Protein AF-A0A661I0R7-F1 (afdb_monomer_lite)

Foldseek 3Di:
DDPVLVVLLVVLVVLLVVLVVVLVVLVVVLVVDDPPDPLNVLSVVLNVLSVVVSVLSVVSNCCSPPPVCPVCCVVSVVVCVVSVVVSVVSVVVSVVVVVVVVVD

Secondary structure (DSSP, 8-state):
--HHHHHHHHHHHHHHHHHHHHHHHHHHHHHTSPTT-HHHHHHHHHHHHHHHHHHHHHHHHHIIIII--HHHHHHHHHHHHHHHHHHHHHHHHHHHHHHHHH--

Sequence (104 aa):
MDAISILTIVFCVVGIIAFMFSIYSIIKIRNMFPQGAKIKNYWNIALYLVALFTLGYVVAIIGVSVIKLQLMKEIMTPIVYLFGSLFVLLIVRLSYQTYKMVLK

Structure (mmCIF, N/CA/C/O backbone):
data_AF-A0A661I0R7-F1
#
_entry.id   AF-A0A661I0R7-F1
#
loop_
_atom_site.group_PDB
_atom_site.id
_atom_site.type_symbol
_atom_site.label_atom_id
_atom_site.label_alt_id
_atom_site.label_comp_id
_atom_site.label_asym_id
_atom_site.label_entity_id
_atom_site.label_seq_id
_atom_site.pdbx_PDB_ins_code
_atom_site.Cartn_x
_atom_site.Cartn_y
_atom_site.Cartn_z
_atom_site.occupancy
_atom_site.B_iso_or_equiv
_atom_site.auth_seq_id
_atom_site.auth_comp_id
_atom_site.auth_asym_id
_atom_site.auth_atom_id
_atom_site.pdbx_PDB_model_num
ATOM 1 N N . MET A 1 1 ? 10.999 4.103 -26.942 1.00 68.88 1 MET A N 1
ATOM 2 C CA . MET A 1 1 ? 10.467 3.129 -25.965 1.00 68.88 1 MET A CA 1
ATOM 3 C C . MET A 1 1 ? 9.439 2.270 -26.666 1.00 68.88 1 MET A C 1
ATOM 5 O O . MET A 1 1 ? 8.700 2.791 -27.490 1.00 68.88 1 MET A O 1
ATOM 9 N N . ASP A 1 2 ? 9.424 0.980 -26.377 1.00 84.75 2 ASP A N 1
ATOM 10 C CA . ASP A 1 2 ? 8.412 0.030 -26.836 1.00 84.75 2 ASP A CA 1
ATOM 11 C C . ASP A 1 2 ? 7.057 0.277 -26.143 1.00 84.75 2 ASP A C 1
ATOM 13 O O . ASP A 1 2 ? 6.998 0.819 -25.036 1.00 84.75 2 ASP A O 1
ATOM 17 N N . ALA A 1 3 ? 5.960 -0.116 -26.799 1.00 86.75 3 ALA A N 1
ATOM 18 C CA . ALA A 1 3 ? 4.597 0.111 -26.305 1.00 86.75 3 ALA A CA 1
ATOM 19 C C . ALA A 1 3 ? 4.364 -0.488 -24.904 1.00 86.75 3 ALA A C 1
ATOM 21 O O . ALA A 1 3 ? 3.655 0.096 -24.086 1.00 86.75 3 ALA A O 1
ATOM 22 N N . ILE A 1 4 ? 5.017 -1.615 -24.604 1.00 85.00 4 ILE A N 1
ATOM 23 C CA . ILE A 1 4 ? 4.935 -2.298 -23.307 1.00 85.00 4 ILE A CA 1
ATOM 24 C C . ILE A 1 4 ? 5.563 -1.440 -22.200 1.00 85.00 4 ILE A C 1
ATOM 26 O O . ILE A 1 4 ? 4.980 -1.303 -21.122 1.00 85.00 4 ILE A O 1
ATOM 30 N N . SER A 1 5 ? 6.712 -0.812 -22.458 1.00 83.38 5 SER A N 1
ATOM 31 C CA . SER A 1 5 ? 7.356 0.099 -21.504 1.00 83.38 5 SER A CA 1
ATOM 32 C C . SER A 1 5 ? 6.509 1.342 -21.219 1.00 83.38 5 SER A C 1
ATOM 34 O O . SER A 1 5 ? 6.370 1.731 -20.061 1.00 83.38 5 SER A O 1
ATOM 36 N N . ILE A 1 6 ? 5.889 1.939 -22.246 1.00 87.88 6 ILE A N 1
ATOM 37 C CA . ILE A 1 6 ? 4.989 3.096 -22.071 1.00 87.88 6 ILE A CA 1
ATOM 38 C C . ILE A 1 6 ? 3.788 2.703 -21.206 1.00 87.88 6 ILE A C 1
ATOM 40 O O . ILE A 1 6 ? 3.489 3.372 -20.217 1.00 87.88 6 ILE A O 1
ATOM 44 N N . LEU A 1 7 ? 3.141 1.583 -21.536 1.00 88.44 7 LEU A N 1
ATOM 45 C CA . LEU A 1 7 ? 2.002 1.064 -20.785 1.00 88.44 7 LEU A CA 1
ATOM 46 C C . LEU A 1 7 ? 2.367 0.766 -19.321 1.00 88.44 7 LEU A C 1
ATOM 48 O O . LEU A 1 7 ? 1.606 1.089 -18.411 1.00 88.44 7 LEU A O 1
ATOM 52 N N . THR A 1 8 ? 3.558 0.209 -19.088 1.00 86.44 8 THR A N 1
ATOM 53 C CA . THR A 1 8 ? 4.073 -0.066 -17.739 1.00 86.44 8 THR A CA 1
ATOM 54 C C . THR A 1 8 ? 4.198 1.219 -16.926 1.00 86.44 8 THR A C 1
ATOM 56 O O . THR A 1 8 ? 3.732 1.263 -15.789 1.00 86.44 8 THR A O 1
ATOM 59 N N . ILE A 1 9 ? 4.773 2.281 -17.499 1.00 88.62 9 ILE A N 1
ATOM 60 C CA . ILE A 1 9 ? 4.912 3.568 -16.805 1.00 88.62 9 ILE A CA 1
ATOM 61 C C . ILE A 1 9 ? 3.542 4.169 -16.491 1.00 88.62 9 ILE A C 1
ATOM 63 O O . ILE A 1 9 ? 3.328 4.608 -15.363 1.00 88.62 9 ILE A O 1
ATOM 67 N N . VAL A 1 10 ? 2.599 4.137 -17.439 1.00 92.38 10 VAL A N 1
ATOM 68 C CA . VAL A 1 10 ? 1.231 4.634 -17.217 1.00 92.38 10 VAL A CA 1
ATOM 69 C C . VAL A 1 10 ? 0.576 3.909 -16.041 1.00 92.38 10 VAL A C 1
ATOM 71 O O . VAL A 1 10 ? 0.084 4.563 -15.119 1.00 92.38 10 VAL A O 1
ATOM 74 N N . PHE A 1 11 ? 0.627 2.574 -16.011 1.00 91.50 11 PHE A N 1
ATOM 75 C CA . PHE A 1 11 ? 0.086 1.810 -14.885 1.00 91.50 11 PHE A CA 1
ATOM 76 C C . PHE A 1 11 ? 0.806 2.102 -13.573 1.00 91.50 11 PHE A C 1
ATOM 78 O O . PHE A 1 11 ? 0.157 2.159 -12.529 1.00 91.50 11 PHE A O 1
ATOM 85 N N . CYS A 1 12 ? 2.118 2.336 -13.608 1.00 90.56 12 CYS A N 1
ATOM 86 C CA . CYS A 1 12 ? 2.845 2.694 -12.401 1.00 90.56 12 CYS A CA 1
ATOM 87 C C . CYS A 1 12 ? 2.428 4.061 -11.854 1.00 90.56 12 CYS A C 1
ATOM 89 O O . CYS A 1 12 ? 2.227 4.194 -10.650 1.00 90.56 12 CYS A O 1
ATOM 91 N N . VAL A 1 13 ? 2.238 5.057 -12.721 1.00 93.31 13 VAL A N 1
ATOM 92 C CA . VAL A 1 13 ? 1.767 6.392 -12.323 1.00 93.31 13 VAL A CA 1
ATOM 93 C C . VAL A 1 13 ? 0.359 6.318 -11.732 1.00 93.31 13 VAL A C 1
ATOM 95 O O . VAL A 1 13 ? 0.125 6.848 -10.646 1.00 93.31 13 VAL A O 1
ATOM 98 N N . VAL A 1 14 ? -0.563 5.614 -12.395 1.00 95.38 14 VAL A N 1
ATOM 99 C CA . VAL A 1 14 ? -1.926 5.401 -11.877 1.00 95.38 14 VAL A CA 1
ATOM 100 C C . VAL A 1 14 ? -1.888 4.678 -10.527 1.00 95.38 14 VAL A C 1
ATOM 102 O O . VAL A 1 14 ? -2.575 5.088 -9.591 1.00 95.38 14 VAL A O 1
ATOM 105 N N . GLY A 1 15 ? -1.043 3.653 -10.398 1.00 91.44 15 GLY A N 1
ATOM 106 C CA . GLY A 1 15 ? -0.826 2.930 -9.146 1.00 91.44 15 GLY A CA 1
ATOM 107 C C . GLY A 1 15 ? -0.336 3.841 -8.021 1.00 91.44 15 GLY A C 1
ATOM 108 O O . GLY A 1 15 ? -0.907 3.825 -6.932 1.00 91.44 15 GLY A O 1
ATOM 109 N N . ILE A 1 16 ? 0.663 4.690 -8.281 1.00 93.75 16 ILE A N 1
ATOM 110 C CA . ILE A 1 16 ? 1.174 5.664 -7.303 1.00 93.75 16 ILE A CA 1
ATOM 111 C C . ILE A 1 16 ? 0.057 6.605 -6.845 1.00 93.75 16 ILE A C 1
ATOM 113 O O . ILE A 1 16 ? -0.115 6.794 -5.642 1.00 93.75 16 ILE A O 1
ATOM 117 N N . ILE A 1 17 ? -0.741 7.150 -7.769 1.00 95.94 17 ILE A N 1
ATOM 118 C CA . ILE A 1 17 ? -1.870 8.030 -7.425 1.00 95.94 17 ILE A CA 1
ATOM 119 C C . ILE A 1 17 ? -2.875 7.292 -6.526 1.00 95.94 17 ILE A C 1
ATOM 121 O O . ILE A 1 17 ? -3.291 7.823 -5.491 1.00 95.94 17 ILE A O 1
ATOM 125 N N . ALA A 1 18 ? -3.221 6.048 -6.867 1.00 93.69 18 ALA A N 1
ATOM 126 C CA . ALA A 1 18 ? -4.128 5.226 -6.070 1.00 93.69 18 ALA A CA 1
ATOM 127 C C . ALA A 1 18 ? -3.573 4.926 -4.665 1.00 93.69 18 ALA A C 1
ATOM 129 O O . ALA A 1 18 ? -4.313 4.994 -3.676 1.00 93.69 18 ALA A O 1
ATOM 130 N N . PHE A 1 19 ? -2.271 4.651 -4.533 1.00 92.75 19 PHE A N 1
ATOM 131 C CA . PHE A 1 19 ? -1.654 4.458 -3.221 1.00 92.75 19 PHE A CA 1
ATOM 132 C C . PHE A 1 19 ? -1.589 5.747 -2.411 1.00 92.75 19 PHE A C 1
ATOM 134 O O . PHE A 1 19 ? -1.874 5.707 -1.218 1.00 92.75 19 PHE A O 1
ATOM 141 N N . MET A 1 20 ? -1.304 6.895 -3.028 1.00 94.56 20 MET A N 1
ATOM 142 C CA . MET A 1 20 ? -1.344 8.190 -2.337 1.00 94.56 20 MET A CA 1
ATOM 143 C C . MET A 1 20 ? -2.742 8.479 -1.773 1.00 94.56 20 MET A C 1
ATOM 145 O O . MET A 1 20 ? -2.880 8.874 -0.612 1.00 94.56 20 MET A O 1
ATOM 149 N N . PHE A 1 21 ? -3.793 8.190 -2.545 1.00 95.12 21 PHE A N 1
ATOM 150 C CA . PHE A 1 21 ? -5.171 8.279 -2.060 1.00 95.12 21 PHE A CA 1
ATOM 151 C C . PHE A 1 21 ? -5.465 7.273 -0.930 1.00 95.12 21 PHE A C 1
ATOM 153 O O . PHE A 1 21 ? -6.147 7.593 0.051 1.00 95.12 21 PHE A O 1
ATOM 160 N N . SER A 1 22 ? -4.910 6.065 -1.026 1.00 92.50 22 SER A N 1
ATOM 161 C CA . SER A 1 22 ? -5.042 5.032 0.007 1.00 92.50 22 SER A CA 1
ATOM 162 C C . SER A 1 22 ? -4.358 5.439 1.314 1.00 92.50 22 SER A C 1
ATOM 164 O O . SER A 1 22 ? -4.948 5.274 2.378 1.00 92.50 22 SER A O 1
ATOM 166 N N . ILE A 1 23 ? -3.163 6.039 1.255 1.00 93.81 23 ILE A N 1
ATOM 167 C CA . ILE A 1 23 ? -2.449 6.606 2.412 1.00 93.81 23 ILE A CA 1
ATOM 168 C C . ILE A 1 23 ? -3.328 7.643 3.109 1.00 93.81 23 ILE A C 1
ATOM 170 O O . ILE A 1 23 ? -3.544 7.551 4.318 1.00 93.81 23 ILE A O 1
ATOM 174 N N . TYR A 1 24 ? -3.878 8.594 2.348 1.00 95.88 24 TYR A N 1
ATOM 175 C CA . TYR A 1 24 ? -4.782 9.612 2.883 1.00 95.88 24 TYR A CA 1
ATOM 176 C C . TYR A 1 24 ? -5.987 8.980 3.600 1.00 95.88 24 TYR A C 1
ATOM 178 O O . TYR A 1 24 ? -6.301 9.333 4.741 1.00 95.88 24 TYR A O 1
ATOM 186 N N . SER A 1 25 ? -6.616 7.991 2.965 1.00 93.00 25 SER A N 1
ATOM 187 C CA . SER A 1 25 ? -7.781 7.286 3.506 1.00 93.00 25 SER A CA 1
ATOM 188 C C . SER A 1 25 ? -7.448 6.506 4.782 1.00 93.00 25 SER A C 1
ATOM 190 O O . SER A 1 25 ? -8.166 6.617 5.776 1.00 93.00 25 SER A O 1
ATOM 192 N N . ILE A 1 26 ? -6.326 5.781 4.801 1.00 92.25 26 ILE A N 1
ATOM 193 C CA . ILE A 1 26 ? -5.8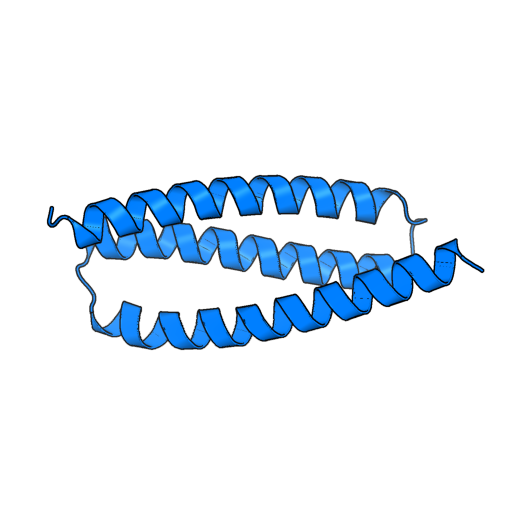42 5.043 5.976 1.00 92.25 26 ILE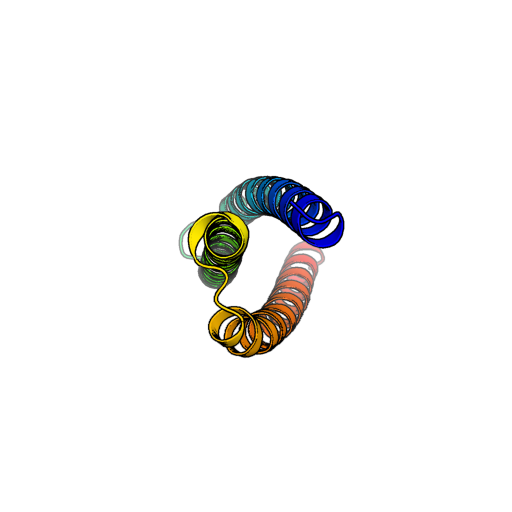 A CA 1
ATOM 194 C C . ILE A 1 26 ? -5.556 6.001 7.132 1.00 92.25 26 ILE A C 1
ATOM 196 O O . ILE A 1 26 ? -5.970 5.725 8.256 1.00 92.25 26 ILE A O 1
ATOM 200 N N . ILE A 1 27 ? -4.892 7.135 6.883 1.00 93.81 27 ILE A N 1
ATOM 201 C CA . ILE A 1 27 ? -4.616 8.135 7.925 1.00 93.81 27 ILE A CA 1
ATOM 202 C C . ILE A 1 27 ? -5.926 8.667 8.509 1.00 93.81 27 ILE A C 1
ATOM 204 O O . ILE A 1 27 ? -6.057 8.750 9.734 1.00 93.81 27 ILE A O 1
ATOM 208 N N . LYS A 1 28 ? -6.905 8.985 7.653 1.00 93.00 28 LYS A N 1
ATOM 209 C CA . LYS A 1 28 ? -8.219 9.473 8.082 1.00 93.00 28 LYS A CA 1
ATOM 210 C C . LYS A 1 28 ? -8.930 8.444 8.963 1.00 93.00 28 LYS A C 1
ATOM 212 O O . LYS A 1 28 ? -9.341 8.793 10.064 1.00 93.00 28 LYS A O 1
ATOM 217 N N . ILE A 1 29 ? -9.000 7.184 8.527 1.00 88.94 29 ILE A N 1
ATOM 218 C CA . ILE A 1 29 ? -9.619 6.086 9.288 1.00 88.94 29 ILE A CA 1
ATOM 219 C C . ILE A 1 29 ? -8.878 5.852 10.610 1.00 88.94 29 ILE A C 1
ATOM 221 O O . ILE A 1 29 ? -9.491 5.809 11.673 1.00 88.94 29 ILE A O 1
ATOM 225 N N . 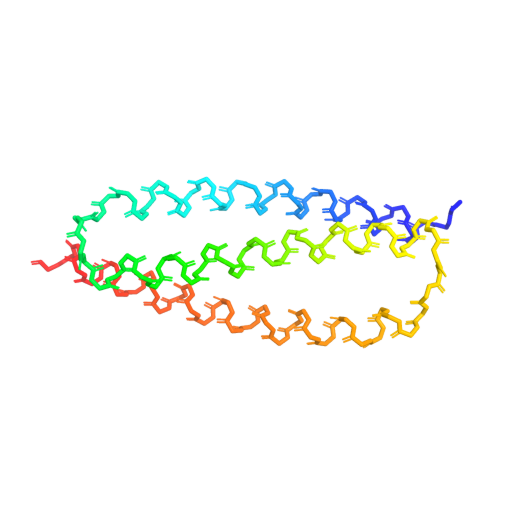ARG A 1 30 ? -7.545 5.770 10.579 1.00 90.12 30 ARG A N 1
ATOM 226 C CA . ARG A 1 30 ? -6.708 5.585 11.772 1.00 90.12 30 ARG A CA 1
ATOM 227 C C . ARG A 1 30 ? -6.958 6.671 12.820 1.00 90.12 30 ARG A C 1
ATOM 229 O O . ARG A 1 30 ? -6.951 6.385 14.017 1.00 90.12 30 ARG A O 1
ATOM 236 N N . ASN A 1 31 ? -7.132 7.915 12.382 1.00 90.38 31 ASN A N 1
ATOM 237 C CA . ASN A 1 31 ? -7.340 9.054 13.270 1.00 90.38 31 ASN A CA 1
ATOM 238 C C . ASN A 1 31 ? -8.756 9.101 13.875 1.00 90.38 31 ASN A C 1
ATOM 240 O O . ASN A 1 31 ? -8.941 9.823 14.849 1.00 90.38 31 ASN A O 1
ATOM 244 N N . MET A 1 32 ? -9.715 8.310 13.375 1.00 88.81 32 MET A N 1
ATOM 245 C CA . MET A 1 32 ? -11.031 8.142 14.013 1.00 88.81 32 MET A CA 1
ATOM 246 C C . MET A 1 32 ? -10.955 7.322 15.309 1.00 88.81 32 MET A C 1
ATOM 248 O O . MET A 1 32 ? -11.859 7.396 16.135 1.00 88.81 32 MET A O 1
ATOM 252 N N . PHE A 1 33 ? -9.885 6.545 15.509 1.00 87.06 33 PHE A N 1
ATOM 253 C CA . PHE A 1 33 ? -9.723 5.730 16.710 1.00 87.06 33 PHE A CA 1
ATOM 254 C C . PHE A 1 33 ? -9.007 6.487 17.841 1.00 87.06 33 PHE A C 1
ATOM 256 O O . PHE A 1 33 ? -8.027 7.211 17.585 1.00 87.06 33 PHE A O 1
ATOM 263 N N . PRO A 1 34 ? -9.422 6.261 19.105 1.00 86.75 34 PRO A N 1
ATOM 264 C CA . PRO A 1 34 ? -8.802 6.884 20.268 1.00 86.75 34 PRO A CA 1
ATOM 265 C C . PRO A 1 34 ? -7.304 6.565 20.368 1.00 86.75 34 PRO A C 1
ATOM 267 O O . PRO A 1 34 ? -6.809 5.542 19.877 1.00 86.75 34 PRO A O 1
ATOM 270 N N . GLN A 1 35 ? -6.550 7.479 20.985 1.00 81.62 35 GLN A N 1
ATOM 271 C CA . GLN A 1 35 ? -5.115 7.292 21.203 1.00 81.62 35 GLN A CA 1
ATOM 272 C C . GLN A 1 35 ? -4.874 6.062 22.098 1.00 81.62 35 GLN A C 1
ATOM 274 O O . GLN A 1 35 ? -5.598 5.841 23.061 1.00 81.62 35 GLN A O 1
ATOM 279 N N . GLY A 1 36 ? -3.895 5.223 21.740 1.00 78.69 36 GLY A N 1
ATOM 280 C CA . GLY A 1 36 ? -3.585 3.977 22.459 1.00 78.69 36 GLY A CA 1
ATOM 281 C C . GLY A 1 36 ? -4.425 2.750 22.070 1.00 78.69 36 GLY A C 1
ATOM 282 O O . GLY A 1 36 ? -4.127 1.645 22.523 1.00 78.69 36 GLY A O 1
ATOM 283 N N . ALA A 1 37 ? -5.434 2.886 21.201 1.00 84.81 37 ALA A N 1
ATOM 284 C CA . ALA A 1 37 ? -6.214 1.737 20.748 1.00 84.81 37 ALA A CA 1
ATOM 285 C C . ALA A 1 37 ? -5.340 0.733 19.973 1.00 84.81 37 ALA A C 1
ATOM 287 O O . ALA A 1 37 ? -4.688 1.097 18.992 1.00 84.81 37 ALA A O 1
ATOM 288 N N . LYS A 1 38 ? -5.391 -0.556 20.349 1.00 84.62 38 LYS A N 1
ATOM 289 C CA . LYS A 1 38 ? -4.642 -1.633 19.666 1.00 84.62 38 LYS A CA 1
ATOM 290 C C . LYS A 1 38 ? -4.909 -1.667 18.157 1.00 84.62 38 LYS A C 1
ATOM 292 O O . LYS A 1 38 ? -3.995 -1.957 17.391 1.00 84.62 38 LYS A O 1
ATOM 297 N N . ILE A 1 39 ? -6.124 -1.312 17.717 1.00 86.44 39 ILE A N 1
ATOM 298 C CA . ILE A 1 39 ? -6.469 -1.266 16.288 1.00 86.44 39 ILE A CA 1
ATOM 299 C C . ILE A 1 39 ? -5.622 -0.258 15.496 1.00 86.44 39 ILE A C 1
ATOM 301 O O . ILE A 1 39 ? -5.296 -0.492 14.333 1.00 86.44 39 ILE A O 1
ATOM 305 N N . LYS A 1 40 ? -5.184 0.828 16.139 1.00 88.38 40 LYS A N 1
ATOM 306 C CA . LYS A 1 40 ? -4.380 1.885 15.518 1.00 88.38 40 LYS A CA 1
ATOM 307 C C . LYS A 1 40 ? -3.010 1.371 15.055 1.00 88.38 40 LYS A C 1
ATOM 309 O O . LYS A 1 40 ? -2.523 1.801 14.013 1.00 88.38 40 LYS A O 1
ATOM 314 N N . ASN A 1 41 ? -2.436 0.399 15.772 1.00 87.69 41 ASN A N 1
ATOM 315 C CA . ASN A 1 41 ? -1.174 -0.244 15.394 1.00 87.69 41 ASN A CA 1
ATOM 316 C C . ASN A 1 41 ? -1.317 -1.061 14.106 1.00 87.69 41 ASN A C 1
ATOM 318 O O . ASN A 1 41 ? -0.452 -0.987 13.238 1.00 87.69 41 ASN A O 1
ATOM 322 N N . TYR A 1 42 ? -2.427 -1.781 13.932 1.00 88.00 42 TYR A N 1
ATOM 323 C CA . TYR A 1 42 ? -2.679 -2.531 12.700 1.00 88.00 42 TYR A CA 1
ATOM 324 C C . TYR A 1 42 ? -2.885 -1.602 11.495 1.00 88.00 42 TYR A C 1
ATOM 326 O O . TYR A 1 42 ? -2.371 -1.879 10.412 1.00 88.00 42 TYR A O 1
ATOM 334 N N . TRP A 1 43 ? -3.540 -0.454 11.688 1.00 90.81 43 TRP A N 1
ATOM 335 C CA . TRP A 1 43 ? -3.623 0.583 10.654 1.00 90.81 43 TRP A CA 1
ATOM 336 C C . TRP A 1 43 ? -2.260 1.207 10.316 1.00 90.81 43 TRP A C 1
ATOM 338 O O . TRP A 1 43 ? -2.026 1.547 9.160 1.00 90.81 43 TRP A O 1
ATOM 348 N N . ASN A 1 44 ? -1.335 1.315 11.277 1.00 90.81 44 ASN A N 1
ATOM 349 C CA . ASN A 1 44 ? 0.043 1.726 10.985 1.00 90.81 44 ASN A CA 1
ATOM 350 C C . ASN A 1 44 ? 0.785 0.676 10.147 1.00 90.81 44 ASN A C 1
ATOM 352 O O . ASN A 1 44 ? 1.482 1.047 9.209 1.00 90.81 44 ASN A O 1
ATOM 356 N N . ILE A 1 45 ? 0.598 -0.621 10.420 1.00 90.81 45 ILE A N 1
ATOM 357 C CA . ILE A 1 45 ? 1.163 -1.692 9.578 1.00 90.81 45 ILE A CA 1
ATOM 358 C C . ILE A 1 45 ? 0.624 -1.584 8.145 1.00 90.81 45 ILE A C 1
ATOM 360 O O . ILE A 1 45 ? 1.403 -1.631 7.196 1.00 90.81 45 ILE A O 1
ATOM 364 N N . ALA A 1 46 ? -0.687 -1.371 7.980 1.00 90.50 46 ALA A N 1
ATOM 365 C CA . ALA A 1 46 ? -1.287 -1.140 6.665 1.00 90.50 46 ALA A CA 1
ATOM 366 C C . ALA A 1 46 ? -0.672 0.081 5.957 1.00 90.50 46 ALA A C 1
ATOM 368 O O . ALA A 1 46 ? -0.362 0.010 4.771 1.00 90.50 46 ALA A O 1
ATOM 369 N N . LEU A 1 47 ? -0.446 1.176 6.690 1.00 92.62 47 LEU A N 1
ATOM 370 C CA . LEU A 1 47 ? 0.191 2.384 6.166 1.00 92.62 47 LEU A CA 1
ATOM 371 C C . LEU A 1 47 ? 1.622 2.113 5.673 1.00 92.62 47 LEU A C 1
ATOM 373 O O . LEU A 1 47 ? 1.974 2.544 4.577 1.00 92.62 47 LEU A O 1
ATOM 377 N N . TYR A 1 48 ? 2.426 1.373 6.446 1.00 92.06 48 TYR A N 1
ATOM 378 C CA . TYR A 1 48 ? 3.784 0.992 6.047 1.00 92.06 48 TYR A CA 1
ATOM 379 C C . TYR A 1 48 ? 3.793 0.092 4.810 1.00 92.06 48 TYR A C 1
ATOM 381 O O . TYR A 1 48 ? 4.600 0.312 3.910 1.00 92.06 48 TYR A O 1
ATOM 389 N N . LEU A 1 49 ? 2.876 -0.878 4.730 1.00 90.25 49 LEU A N 1
ATOM 390 C CA . LEU A 1 49 ? 2.737 -1.737 3.552 1.00 90.25 49 LEU A CA 1
ATOM 391 C C . LEU A 1 49 ? 2.376 -0.923 2.310 1.00 90.25 49 LEU A C 1
ATOM 393 O O . LEU A 1 49 ? 3.009 -1.084 1.271 1.00 90.25 49 LEU A O 1
ATOM 397 N N . VAL A 1 50 ? 1.410 -0.009 2.418 1.00 91.88 50 VAL A N 1
ATOM 398 C CA . VAL A 1 50 ? 1.037 0.873 1.306 1.00 91.88 50 VAL A CA 1
ATOM 399 C C . VAL A 1 50 ? 2.211 1.751 0.870 1.00 91.88 50 VAL A C 1
ATOM 401 O O . VAL A 1 50 ? 2.478 1.849 -0.324 1.00 91.88 50 VAL A O 1
ATOM 404 N N . ALA A 1 51 ? 2.945 2.348 1.811 1.00 91.62 51 ALA A N 1
ATOM 405 C CA . ALA A 1 51 ? 4.126 3.146 1.489 1.00 91.62 51 ALA A CA 1
ATOM 406 C C . ALA A 1 51 ? 5.208 2.315 0.773 1.00 91.62 51 ALA A C 1
ATOM 408 O O . ALA A 1 51 ? 5.804 2.786 -0.198 1.00 91.62 51 ALA A O 1
ATOM 409 N N . LEU A 1 52 ? 5.420 1.067 1.204 1.00 90.25 52 LEU A N 1
ATOM 410 C CA . LEU A 1 52 ? 6.333 0.126 0.555 1.00 90.25 52 LEU A CA 1
ATOM 411 C C . LEU A 1 52 ? 5.905 -0.167 -0.892 1.00 90.25 52 LEU A C 1
ATOM 413 O O . LEU A 1 52 ? 6.749 -0.145 -1.788 1.00 90.25 52 LEU A O 1
ATOM 417 N N . PHE A 1 53 ? 4.609 -0.378 -1.146 1.00 88.25 53 PHE A N 1
ATOM 418 C CA . PHE A 1 53 ? 4.113 -0.537 -2.515 1.00 88.25 53 PHE A CA 1
ATOM 419 C C . PHE A 1 53 ? 4.363 0.706 -3.357 1.00 88.25 53 PHE A C 1
ATOM 421 O O . PHE A 1 53 ? 4.894 0.575 -4.458 1.00 88.25 53 PHE A O 1
ATOM 428 N N . THR A 1 54 ? 4.056 1.901 -2.846 1.00 90.81 54 THR A N 1
ATOM 429 C CA . THR A 1 54 ? 4.322 3.158 -3.560 1.00 90.81 54 THR A CA 1
ATOM 430 C C . THR A 1 54 ? 5.784 3.248 -3.996 1.00 90.81 54 THR A C 1
ATOM 432 O O . THR A 1 54 ? 6.061 3.546 -5.158 1.00 90.81 54 THR A O 1
ATOM 435 N N . LEU A 1 55 ? 6.723 2.924 -3.099 1.00 89.75 55 LEU A N 1
ATOM 436 C CA . LEU A 1 55 ? 8.150 2.881 -3.426 1.00 89.75 55 LEU A CA 1
ATOM 437 C C . LEU A 1 55 ? 8.471 1.820 -4.484 1.00 89.75 55 LEU A C 1
ATOM 439 O O . LEU A 1 55 ? 9.228 2.103 -5.408 1.00 89.75 55 LEU A O 1
ATOM 443 N N . GLY A 1 56 ? 7.865 0.634 -4.404 1.00 85.81 56 GLY A N 1
ATOM 444 C CA . GLY A 1 56 ? 8.017 -0.415 -5.415 1.00 85.81 56 GLY A CA 1
ATOM 445 C C . GLY A 1 56 ? 7.631 0.052 -6.824 1.00 85.81 56 GLY A C 1
ATOM 446 O O . GLY A 1 56 ? 8.341 -0.238 -7.785 1.00 85.81 56 GLY A O 1
ATOM 447 N N . TYR A 1 57 ? 6.566 0.847 -6.951 1.00 87.81 57 TYR A N 1
ATOM 448 C CA . TYR A 1 57 ? 6.162 1.437 -8.231 1.00 87.81 57 TYR A CA 1
ATOM 449 C C . TYR A 1 57 ? 7.130 2.519 -8.727 1.00 87.81 57 TYR A C 1
ATOM 451 O O . TYR A 1 57 ? 7.409 2.585 -9.924 1.00 87.81 57 TYR A O 1
ATOM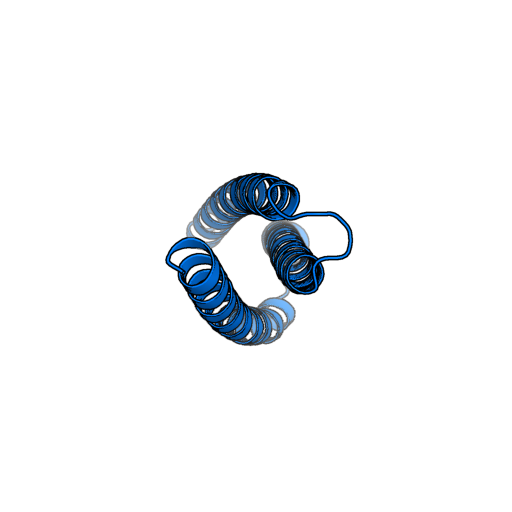 459 N N . VAL A 1 58 ? 7.702 3.327 -7.830 1.00 87.69 58 VAL A N 1
ATOM 460 C CA . VAL A 1 58 ? 8.766 4.283 -8.189 1.00 87.69 58 VAL A CA 1
ATOM 461 C C . VAL A 1 58 ? 10.005 3.540 -8.699 1.00 87.69 58 VAL A C 1
ATOM 463 O O . VAL A 1 58 ? 10.542 3.878 -9.755 1.00 87.69 58 VAL A O 1
ATOM 466 N N . VAL A 1 59 ? 10.423 2.483 -7.998 1.00 84.81 59 VAL A N 1
ATOM 467 C CA . VAL A 1 59 ? 11.541 1.622 -8.411 1.00 84.81 59 VAL A CA 1
ATOM 468 C C . VAL A 1 59 ? 11.257 0.962 -9.763 1.00 84.81 59 VAL A C 1
ATOM 470 O O . VAL A 1 59 ? 12.154 0.896 -10.601 1.00 84.81 59 VAL A O 1
ATOM 473 N N . ALA A 1 60 ? 10.018 0.534 -10.022 1.00 83.88 60 ALA A N 1
ATOM 474 C CA . ALA A 1 60 ? 9.624 -0.031 -11.311 1.00 83.88 60 ALA A CA 1
ATOM 475 C C . ALA A 1 60 ? 9.769 0.981 -12.461 1.00 83.88 60 ALA A C 1
ATOM 477 O O . ALA A 1 60 ? 10.328 0.639 -13.505 1.00 83.88 60 ALA A O 1
ATOM 478 N N . ILE A 1 61 ? 9.350 2.237 -12.262 1.00 85.88 61 ILE A N 1
ATOM 479 C CA . ILE A 1 61 ? 9.524 3.310 -13.257 1.00 85.88 61 ILE A CA 1
ATOM 480 C C . ILE A 1 61 ? 11.014 3.538 -13.553 1.00 85.88 61 ILE A C 1
ATOM 482 O O . ILE A 1 61 ? 11.404 3.606 -14.722 1.00 85.88 61 ILE A O 1
ATOM 486 N N . ILE A 1 62 ? 11.855 3.607 -12.515 1.00 82.88 62 ILE A N 1
ATOM 487 C CA . ILE A 1 62 ? 13.310 3.785 -12.661 1.00 82.88 62 ILE A CA 1
ATOM 488 C C . ILE A 1 62 ? 13.938 2.583 -13.385 1.00 82.88 62 ILE A C 1
ATOM 490 O O . ILE A 1 62 ? 14.727 2.760 -14.314 1.00 82.88 62 ILE A O 1
ATOM 494 N N . GLY A 1 63 ? 13.558 1.359 -13.010 1.00 76.88 63 GLY A N 1
ATOM 495 C CA . GLY A 1 63 ? 14.086 0.124 -13.593 1.00 76.88 63 GLY A CA 1
ATOM 496 C C . GLY A 1 63 ? 13.778 -0.022 -15.086 1.00 76.88 63 GLY A C 1
ATOM 497 O O . GLY A 1 63 ? 14.654 -0.428 -15.853 1.00 76.88 63 GLY A O 1
ATOM 498 N N . VAL A 1 64 ? 12.570 0.369 -15.507 1.00 76.25 64 VAL A N 1
ATOM 499 C CA . VAL A 1 64 ? 12.161 0.381 -16.923 1.00 76.25 64 VAL A CA 1
ATOM 500 C C . VAL A 1 64 ? 12.865 1.496 -17.703 1.00 76.25 64 VAL A C 1
ATOM 502 O O . VAL A 1 64 ? 13.244 1.287 -18.854 1.00 76.25 64 VAL A O 1
ATOM 505 N N . SER A 1 65 ? 13.071 2.663 -17.086 1.00 71.06 65 SER A N 1
ATOM 506 C CA . SER A 1 65 ? 13.571 3.855 -17.786 1.00 71.06 65 SER A CA 1
ATOM 507 C C . SER A 1 65 ? 15.099 3.929 -17.886 1.00 71.06 65 SER A C 1
ATOM 509 O O . SER A 1 65 ? 15.604 4.537 -18.825 1.00 71.06 65 SER A O 1
ATOM 511 N N . VAL A 1 66 ? 15.839 3.334 -16.940 1.00 65.56 66 VAL A N 1
ATOM 512 C CA . VAL A 1 66 ? 17.289 3.576 -16.802 1.00 65.56 66 VAL A CA 1
ATOM 513 C C . VAL A 1 66 ? 18.137 2.315 -16.980 1.00 65.56 66 VAL A C 1
ATOM 515 O O . VAL A 1 66 ? 19.184 2.393 -17.614 1.00 65.56 66 VAL A O 1
ATOM 518 N N . ILE A 1 67 ? 17.719 1.154 -16.455 1.00 66.19 67 ILE A N 1
ATOM 519 C CA . ILE A 1 67 ? 18.668 0.040 -16.236 1.00 66.19 67 ILE A CA 1
ATOM 520 C C . ILE A 1 67 ? 18.345 -1.234 -17.043 1.00 66.19 67 ILE A C 1
ATOM 522 O O . ILE A 1 67 ? 19.200 -2.106 -17.153 1.00 66.19 67 ILE A O 1
ATOM 526 N N . LYS A 1 68 ? 17.153 -1.365 -17.660 1.00 64.69 68 LYS A N 1
ATOM 527 C CA . LYS A 1 68 ? 16.732 -2.571 -18.427 1.00 64.69 68 LYS A CA 1
ATOM 528 C C . LYS A 1 68 ? 17.072 -3.896 -17.711 1.00 64.69 68 LYS A C 1
ATOM 530 O O . LYS A 1 68 ? 17.467 -4.885 -18.326 1.00 64.69 68 LYS A O 1
ATOM 535 N N . LEU A 1 69 ? 16.930 -3.918 -16.388 1.00 69.62 69 LEU A N 1
ATOM 536 C CA . LEU A 1 69 ? 17.299 -5.051 -15.541 1.00 69.62 69 LEU A CA 1
ATOM 537 C C . LEU A 1 69 ? 16.184 -6.105 -15.537 1.00 69.62 69 LEU A C 1
ATOM 539 O O . LEU A 1 69 ? 15.325 -6.123 -14.654 1.00 69.62 69 LEU A O 1
ATOM 543 N N . GLN A 1 70 ? 16.216 -7.002 -16.522 1.00 72.00 70 GLN A N 1
ATOM 544 C CA . GLN A 1 70 ? 15.305 -8.151 -16.625 1.00 72.00 70 GLN A CA 1
ATOM 545 C C . GLN A 1 70 ? 15.278 -8.977 -15.321 1.00 72.00 70 GLN A C 1
ATOM 547 O O . GLN A 1 70 ? 14.208 -9.271 -14.794 1.00 72.00 70 GLN A O 1
ATOM 552 N N . LEU A 1 71 ? 16.454 -9.242 -14.738 1.00 72.62 71 LEU A N 1
ATOM 553 C CA . LEU A 1 71 ? 16.608 -10.008 -13.495 1.00 72.62 71 LEU A CA 1
ATOM 554 C C . LEU A 1 71 ? 15.889 -9.356 -12.300 1.00 72.62 71 LEU A C 1
ATOM 556 O O . LEU A 1 71 ? 15.286 -10.033 -11.471 1.00 72.62 71 LEU A O 1
ATOM 560 N N . MET A 1 72 ? 15.914 -8.023 -12.215 1.00 71.19 72 MET A N 1
ATOM 561 C CA . MET A 1 72 ? 15.268 -7.302 -11.118 1.00 71.19 72 MET A CA 1
ATOM 562 C C . MET A 1 72 ? 13.743 -7.385 -11.231 1.00 71.19 72 MET A C 1
ATOM 564 O O . MET A 1 72 ? 13.062 -7.514 -10.217 1.00 71.19 72 MET A O 1
ATOM 568 N N . LYS A 1 73 ? 13.206 -7.383 -12.459 1.00 72.06 73 LYS A N 1
ATOM 569 C CA . LYS A 1 73 ? 11.777 -7.596 -12.719 1.00 72.06 73 LYS A CA 1
ATOM 570 C C . LYS A 1 73 ? 11.341 -8.997 -12.277 1.00 72.06 73 LYS A C 1
ATOM 572 O O . LYS A 1 73 ? 10.362 -9.115 -11.549 1.00 72.06 73 LYS A O 1
ATOM 577 N N . GLU A 1 74 ? 12.094 -10.031 -12.646 1.00 77.69 74 GLU A N 1
ATOM 578 C CA . GLU A 1 74 ? 11.778 -11.431 -12.320 1.00 77.69 74 GLU A CA 1
ATOM 579 C C . GLU A 1 74 ? 11.762 -11.718 -10.813 1.00 77.69 74 GLU A C 1
ATOM 581 O O . GLU A 1 74 ? 10.927 -12.492 -10.351 1.00 77.69 74 GLU A O 1
ATOM 586 N N . ILE A 1 75 ? 12.622 -11.057 -10.032 1.00 79.88 75 ILE A N 1
ATOM 587 C CA . ILE A 1 75 ? 12.661 -11.209 -8.569 1.00 79.88 75 ILE A CA 1
ATOM 588 C C . ILE A 1 75 ? 11.613 -10.319 -7.882 1.00 79.88 75 ILE A C 1
ATOM 590 O O . ILE A 1 75 ? 10.934 -10.755 -6.951 1.00 79.88 75 ILE A O 1
ATOM 594 N N . MET A 1 76 ? 11.448 -9.069 -8.325 1.00 76.31 76 MET A N 1
ATOM 595 C CA . MET A 1 76 ? 10.529 -8.123 -7.680 1.00 76.31 76 MET A CA 1
ATOM 596 C C . MET A 1 76 ? 9.060 -8.495 -7.892 1.00 76.31 76 MET A C 1
ATOM 598 O O . MET A 1 76 ? 8.261 -8.331 -6.973 1.00 76.31 76 MET A O 1
ATOM 602 N N . THR A 1 77 ? 8.685 -9.011 -9.067 1.00 81.12 77 THR A N 1
ATOM 603 C CA . THR A 1 77 ? 7.293 -9.379 -9.373 1.00 81.12 77 THR A CA 1
ATOM 604 C C . THR A 1 77 ? 6.682 -10.372 -8.366 1.00 81.12 77 THR A C 1
ATOM 606 O O . THR A 1 77 ? 5.654 -10.033 -7.773 1.00 81.12 77 THR A O 1
ATOM 609 N N . PRO A 1 78 ? 7.271 -11.554 -8.095 1.00 84.88 78 PRO A N 1
ATOM 610 C CA . PRO A 1 78 ? 6.714 -12.494 -7.121 1.00 84.88 78 PRO A CA 1
ATOM 611 C C . PRO A 1 78 ? 6.731 -11.946 -5.688 1.00 84.88 78 PRO A C 1
ATOM 613 O O . PRO A 1 78 ? 5.788 -12.197 -4.938 1.00 84.88 78 PRO A O 1
ATOM 616 N N . ILE A 1 79 ? 7.741 -11.151 -5.313 1.00 82.94 79 ILE A N 1
ATOM 617 C CA . ILE A 1 79 ? 7.792 -10.478 -4.005 1.00 82.94 79 ILE A CA 1
ATOM 618 C C . ILE A 1 79 ? 6.593 -9.535 -3.850 1.00 82.94 79 ILE A C 1
ATOM 620 O O . ILE A 1 79 ? 5.867 -9.611 -2.858 1.00 82.94 79 ILE A O 1
ATOM 624 N N . VAL A 1 80 ? 6.340 -8.684 -4.847 1.00 84.31 80 VAL A N 1
ATOM 625 C CA . VAL A 1 80 ? 5.200 -7.758 -4.854 1.00 84.31 80 VAL A CA 1
ATOM 626 C C . VAL A 1 80 ? 3.876 -8.518 -4.789 1.00 84.31 80 VAL A C 1
ATOM 628 O O . VAL A 1 80 ? 2.990 -8.105 -4.044 1.00 84.31 80 VAL A O 1
ATOM 631 N N . TYR A 1 81 ? 3.734 -9.646 -5.492 1.00 85.94 81 TYR A N 1
ATOM 632 C CA . TYR A 1 81 ? 2.526 -10.472 -5.396 1.00 85.94 81 TYR A CA 1
ATOM 633 C C . TYR A 1 81 ? 2.335 -11.100 -4.015 1.00 85.94 81 TYR A C 1
ATOM 635 O O . TYR A 1 81 ? 1.223 -11.060 -3.479 1.00 85.94 81 TYR A O 1
ATOM 643 N N . LEU A 1 82 ? 3.401 -11.618 -3.401 1.00 87.44 82 LEU A N 1
ATOM 644 C CA . LEU A 1 82 ? 3.342 -12.168 -2.049 1.00 87.44 82 LEU A CA 1
ATOM 645 C C . LEU A 1 82 ? 2.908 -11.095 -1.045 1.00 87.44 82 LEU A C 1
ATOM 647 O O . LEU A 1 82 ? 1.906 -11.272 -0.349 1.00 87.44 82 LEU A O 1
ATOM 651 N N . PHE A 1 83 ? 3.594 -9.950 -1.020 1.00 84.75 83 PHE A N 1
ATOM 652 C CA . PHE A 1 83 ? 3.201 -8.838 -0.156 1.00 84.75 83 PHE A CA 1
ATOM 653 C C . PHE A 1 83 ? 1.795 -8.331 -0.488 1.00 84.75 83 PHE A C 1
ATOM 655 O O . PHE A 1 83 ? 1.060 -7.947 0.421 1.00 84.75 83 PHE A O 1
ATOM 662 N N . GLY A 1 84 ? 1.397 -8.345 -1.765 1.00 87.25 84 GLY A N 1
ATOM 663 C CA . GLY A 1 84 ? 0.077 -7.906 -2.217 1.00 87.25 84 GLY A CA 1
ATOM 664 C C . GLY A 1 84 ? -1.033 -8.762 -1.618 1.00 87.25 84 GLY A C 1
ATOM 665 O O . GLY A 1 84 ? -1.989 -8.237 -1.050 1.00 87.25 84 GLY A O 1
ATOM 666 N N . SER A 1 85 ? -0.871 -10.086 -1.653 1.00 89.38 85 SER A N 1
ATOM 667 C CA . SER A 1 85 ? -1.817 -11.019 -1.029 1.00 89.38 85 SER A CA 1
ATOM 668 C C . SER A 1 85 ? -1.890 -10.865 0.498 1.00 89.38 85 SER A C 1
ATOM 670 O O . SER A 1 85 ? -2.986 -10.843 1.064 1.00 89.38 85 SER A O 1
ATOM 672 N N . LEU A 1 86 ? -0.744 -10.673 1.166 1.00 87.75 86 LEU A N 1
ATOM 673 C CA . LEU A 1 86 ? -0.687 -10.411 2.608 1.00 87.75 86 LEU A CA 1
ATOM 674 C C . LEU A 1 86 ? -1.385 -9.096 2.970 1.00 87.75 86 LEU A C 1
ATOM 676 O O . LEU A 1 86 ? -2.113 -9.037 3.962 1.00 87.75 86 LEU A O 1
ATOM 680 N N . PHE A 1 87 ? -1.204 -8.059 2.153 1.00 87.25 87 PHE A N 1
ATOM 681 C CA . PHE A 1 87 ? -1.878 -6.777 2.317 1.00 87.25 87 PHE A CA 1
ATOM 682 C C . PHE A 1 87 ? -3.399 -6.917 2.198 1.00 87.25 87 PH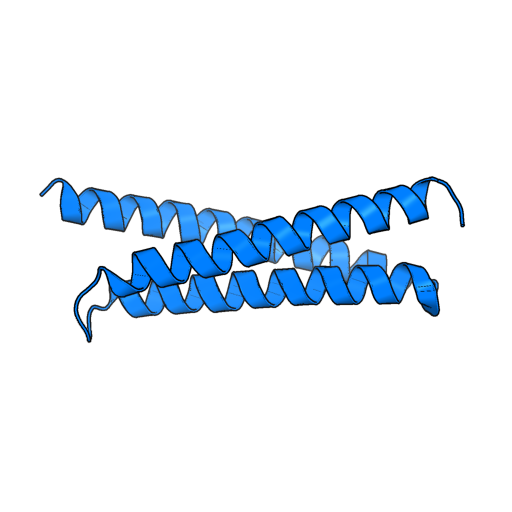E A C 1
ATOM 684 O O . PHE A 1 87 ? -4.120 -6.431 3.070 1.00 87.25 87 PHE A O 1
ATOM 691 N N . VAL A 1 88 ? -3.893 -7.633 1.182 1.00 90.00 88 VAL A N 1
ATOM 692 C CA . VAL A 1 88 ? -5.333 -7.895 1.016 1.00 90.00 88 VAL A CA 1
ATOM 693 C C . VAL A 1 88 ? -5.895 -8.634 2.231 1.00 90.00 88 VAL A C 1
ATOM 695 O O . VAL A 1 88 ? -6.898 -8.199 2.797 1.00 90.00 88 VAL A O 1
ATOM 698 N N . LEU A 1 89 ? -5.232 -9.700 2.693 1.00 90.75 89 LEU A N 1
ATOM 699 C CA . LEU A 1 89 ? -5.651 -10.437 3.891 1.00 90.75 89 LEU A CA 1
ATOM 700 C C . LEU A 1 89 ? -5.716 -9.529 5.128 1.00 90.75 89 LEU A C 1
ATOM 702 O O . LEU A 1 89 ? -6.676 -9.591 5.904 1.00 90.75 89 LEU A O 1
ATOM 706 N N . LEU A 1 90 ? -4.694 -8.691 5.316 1.00 89.75 90 LEU A N 1
ATOM 707 C CA . LEU A 1 90 ? -4.599 -7.766 6.439 1.00 89.75 90 LEU A CA 1
ATOM 708 C C . LEU A 1 90 ? -5.725 -6.728 6.404 1.00 89.75 90 LEU A C 1
ATOM 710 O O . LEU A 1 90 ? -6.379 -6.527 7.427 1.00 89.75 90 LEU A O 1
ATOM 714 N N . ILE A 1 91 ? -5.997 -6.122 5.244 1.00 89.12 91 ILE A N 1
ATOM 715 C CA . ILE A 1 91 ? -7.077 -5.140 5.083 1.00 89.12 91 ILE A CA 1
ATOM 716 C C . ILE A 1 91 ? -8.443 -5.786 5.299 1.00 89.12 91 ILE A C 1
ATOM 718 O O . ILE A 1 91 ? -9.231 -5.249 6.070 1.00 89.12 91 ILE A O 1
ATOM 722 N N . VAL A 1 92 ? -8.715 -6.961 4.723 1.00 91.00 92 VAL A N 1
ATOM 723 C CA . VAL A 1 92 ? -9.994 -7.663 4.932 1.00 91.00 92 VAL A CA 1
ATOM 724 C C . VAL A 1 92 ? -10.225 -7.945 6.420 1.00 91.00 92 VAL A C 1
ATOM 726 O O . VAL A 1 92 ? -11.309 -7.675 6.944 1.00 91.00 92 VAL A O 1
ATOM 729 N N . ARG A 1 93 ? -9.199 -8.427 7.136 1.00 90.00 93 ARG A N 1
ATOM 730 C CA . ARG A 1 93 ? -9.288 -8.667 8.585 1.00 90.00 93 ARG A CA 1
ATOM 731 C C . ARG A 1 93 ? -9.480 -7.374 9.381 1.00 90.00 93 ARG A C 1
ATOM 733 O O . ARG A 1 93 ? -10.315 -7.353 10.285 1.00 90.00 93 ARG A O 1
ATOM 740 N N . LEU A 1 94 ? -8.744 -6.311 9.055 1.00 87.44 94 LEU A N 1
ATOM 741 C CA . LEU A 1 94 ? -8.862 -5.002 9.711 1.00 87.44 94 LEU A CA 1
ATOM 742 C C . LEU A 1 94 ? -10.234 -4.372 9.503 1.00 87.44 94 LEU A C 1
ATOM 744 O O . LEU A 1 94 ? -10.840 -3.889 10.461 1.00 87.44 94 LEU A O 1
ATOM 748 N N . SER A 1 95 ? -10.736 -4.399 8.272 1.00 86.81 95 SER A N 1
ATOM 749 C CA . SER A 1 95 ? -12.065 -3.912 7.927 1.00 86.81 95 SER A CA 1
ATOM 750 C C . SER A 1 95 ? -13.128 -4.698 8.684 1.00 86.81 95 SER A C 1
ATOM 752 O O . SER A 1 95 ? -13.958 -4.089 9.353 1.00 86.81 95 SER A O 1
ATOM 754 N N . TYR A 1 96 ? -13.060 -6.033 8.687 1.00 89.00 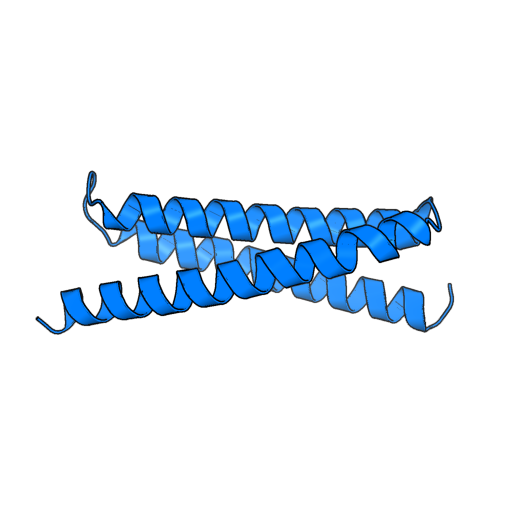96 TYR A N 1
ATOM 755 C CA . TYR A 1 96 ? -13.996 -6.866 9.447 1.00 89.00 96 TYR A CA 1
ATOM 756 C C . TYR A 1 96 ? -13.989 -6.544 10.950 1.00 89.00 96 TYR A C 1
ATOM 758 O O . TYR A 1 96 ? -15.047 -6.359 11.552 1.00 89.00 96 TYR A O 1
ATOM 766 N N . GLN A 1 97 ? -12.805 -6.423 11.561 1.00 84.69 97 GLN A N 1
ATOM 767 C CA . GLN A 1 97 ? -12.683 -6.053 12.976 1.00 84.69 97 GLN A CA 1
ATOM 768 C C . GLN A 1 97 ? -13.233 -4.651 13.253 1.00 84.69 97 GLN A C 1
ATOM 770 O O . GLN A 1 97 ? -13.888 -4.445 14.272 1.00 84.69 97 GLN A O 1
ATOM 775 N N . THR A 1 98 ? -12.999 -3.708 12.340 1.00 84.88 98 THR A N 1
ATOM 776 C CA . THR A 1 98 ? -13.512 -2.338 12.436 1.00 84.88 98 THR A CA 1
ATOM 777 C C . THR A 1 98 ? -15.038 -2.327 12.395 1.00 84.88 98 THR A C 1
ATOM 779 O O . THR A 1 98 ? -15.660 -1.808 13.317 1.00 84.88 98 THR A O 1
ATOM 782 N N . TYR A 1 99 ? -15.654 -2.968 11.397 1.00 85.50 99 TYR A N 1
ATOM 783 C CA . TYR A 1 99 ? -17.115 -3.051 11.289 1.00 85.50 99 TYR A CA 1
ATOM 784 C C . TYR A 1 99 ? -17.746 -3.746 12.495 1.00 85.50 99 TYR A C 1
ATOM 786 O O . TYR A 1 99 ? -18.744 -3.266 13.026 1.00 85.50 99 TYR A O 1
ATOM 794 N N . LYS A 1 100 ? -17.135 -4.832 12.981 1.00 85.75 100 LYS A N 1
ATOM 795 C CA . LYS A 1 100 ? -17.618 -5.552 14.166 1.00 85.75 100 LYS A CA 1
ATOM 796 C C . LYS A 1 100 ? -17.602 -4.696 15.438 1.00 85.75 100 LYS A C 1
ATOM 798 O O . LYS A 1 100 ? -18.425 -4.932 16.315 1.00 85.75 100 LYS A O 1
ATOM 803 N N . MET A 1 101 ? -16.667 -3.753 15.567 1.00 79.69 101 MET A N 1
ATOM 804 C CA . MET A 1 101 ? -16.634 -2.826 16.705 1.00 79.69 101 MET A CA 1
ATOM 805 C C . MET A 1 101 ? -17.661 -1.701 16.592 1.00 79.69 101 MET A C 1
ATOM 807 O O . MET A 1 101 ? -18.099 -1.213 17.620 1.00 79.69 101 MET A O 1
ATOM 811 N N . VAL A 1 102 ? -18.018 -1.284 15.375 1.00 78.12 102 VAL A N 1
ATOM 812 C CA . VAL A 1 102 ? -18.993 -0.203 15.145 1.00 78.12 102 VAL A CA 1
ATOM 813 C C . VAL A 1 102 ? -20.438 -0.703 15.240 1.00 78.12 102 VAL A C 1
ATOM 815 O O . VAL A 1 102 ? -21.309 0.035 15.678 1.00 78.12 102 VAL A O 1
ATOM 818 N N . LEU A 1 103 ? -20.705 -1.943 14.816 1.00 74.12 103 LEU A N 1
ATOM 819 C CA . LEU A 1 103 ? -22.042 -2.558 14.834 1.00 74.12 103 LEU A CA 1
ATOM 820 C C . LEU A 1 103 ? -22.401 -3.238 16.170 1.00 74.12 103 LEU A C 1
ATOM 822 O O . LEU A 1 103 ? -23.440 -3.891 16.256 1.00 74.12 103 LEU A O 1
ATOM 826 N N . LYS A 1 104 ? -21.534 -3.141 17.178 1.00 52.69 104 LYS A N 1
ATOM 827 C CA . LYS A 1 104 ? -21.799 -3.575 18.553 1.00 52.69 104 LYS A CA 1
ATOM 828 C C . LYS A 1 104 ? -22.138 -2.371 19.413 1.00 52.69 104 LYS A C 1
ATOM 830 O O . LYS A 1 104 ? -23.007 -2.546 20.290 1.00 52.69 104 LYS A O 1
#

pLDDT: mean 85.68, std 7.8, range [52.69, 95.94]

Radius of gyration: 16.6 Å; chains: 1; bounding box: 41×22×49 Å